Protein AF-A0A538CB75-F1 (afdb_monomer_lite)

Foldseek 3Di:
DDKDACCVPDPPGGDMDDDPDPVVVVVVVQVCCCPVPVCPDDPPVVVPD

pLDDT: mean 87.48, std 16.12, range [41.94, 98.25]

Structure (mmCIF, N/CA/C/O backbone):
data_AF-A0A538CB75-F1
#
_entry.id   AF-A0A538CB75-F1
#
loop_
_atom_site.group_PDB
_atom_site.id
_atom_site.type_symbol
_atom_site.label_atom_id
_atom_site.label_alt_id
_atom_site.label_comp_id
_atom_site.label_asym_id
_atom_site.label_entity_id
_atom_site.label_seq_id
_atom_site.pdbx_PDB_ins_code
_atom_site.Cartn_x
_atom_site.Cartn_y
_atom_site.Cartn_z
_atom_site.occupancy
_atom_site.B_iso_or_equiv
_atom_site.auth_seq_id
_atom_site.auth_comp_id
_atom_site.auth_asym_id
_atom_site.auth_atom_id
_atom_site.pdbx_PDB_model_num
ATOM 1 N N . MET A 1 1 ? -15.890 3.860 4.942 1.00 85.56 1 MET A N 1
ATOM 2 C CA . MET A 1 1 ? -15.112 2.705 4.447 1.00 85.56 1 MET A CA 1
ATOM 3 C C . MET A 1 1 ? -14.625 2.958 3.027 1.00 85.56 1 MET A C 1
ATOM 5 O O . MET A 1 1 ? -15.441 3.023 2.112 1.00 85.56 1 MET A O 1
ATOM 9 N N . LYS A 1 2 ? -13.317 3.119 2.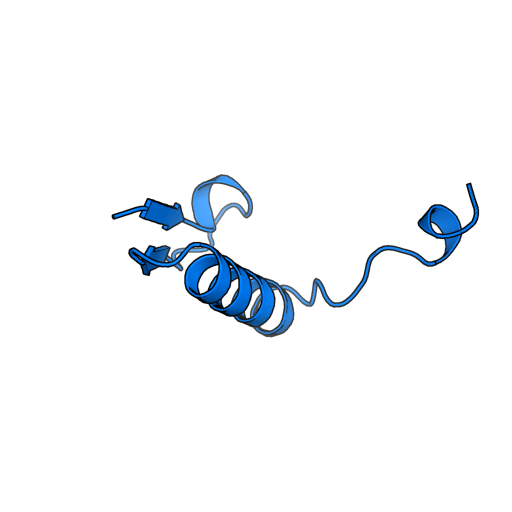846 1.00 94.69 2 LYS A N 1
ATOM 10 C CA . LYS A 1 2 ? -12.661 3.209 1.538 1.00 94.69 2 LYS A CA 1
ATOM 11 C C . LYS A 1 2 ? -12.038 1.865 1.177 1.00 94.69 2 LYS A C 1
ATOM 13 O O . LYS A 1 2 ? -11.782 1.046 2.057 1.00 94.69 2 LYS A O 1
ATOM 18 N N . GLN A 1 3 ? -11.833 1.637 -0.114 1.00 97.00 3 GLN A N 1
ATOM 19 C CA . GLN A 1 3 ? -11.213 0.425 -0.639 1.00 97.00 3 GLN A CA 1
ATOM 20 C C . GLN A 1 3 ? -10.222 0.776 -1.741 1.00 97.00 3 GLN A C 1
ATOM 22 O O . GLN A 1 3 ? -10.434 1.742 -2.474 1.00 97.00 3 GLN A O 1
ATOM 27 N N . PHE A 1 4 ? -9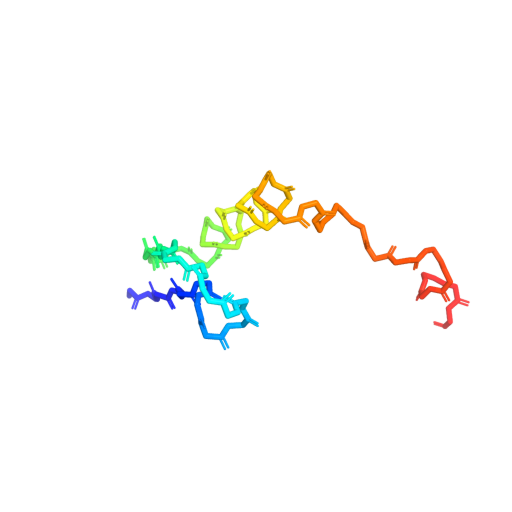.189 -0.041 -1.876 1.00 97.81 4 PHE A N 1
ATOM 28 C CA . PHE A 1 4 ? -8.204 0.044 -2.942 1.00 97.81 4 PHE A CA 1
ATOM 29 C C . PHE A 1 4 ? -7.934 -1.353 -3.500 1.00 97.81 4 PHE A C 1
ATOM 31 O O . PHE A 1 4 ? -7.871 -2.322 -2.740 1.00 97.81 4 PHE A O 1
ATOM 38 N N . ARG A 1 5 ? -7.773 -1.458 -4.823 1.00 98.25 5 ARG A N 1
ATOM 39 C CA . ARG A 1 5 ? -7.429 -2.704 -5.516 1.00 98.25 5 ARG A CA 1
ATOM 40 C C . ARG A 1 5 ? -6.206 -2.443 -6.379 1.00 98.25 5 ARG A C 1
ATOM 42 O O . ARG A 1 5 ? -6.256 -1.628 -7.295 1.00 98.25 5 ARG A O 1
ATOM 49 N N . CYS A 1 6 ? -5.109 -3.140 -6.100 1.00 97.69 6 CYS A N 1
ATOM 50 C CA . CYS A 1 6 ? -3.867 -2.941 -6.844 1.00 97.69 6 CYS A CA 1
ATOM 51 C C . CYS A 1 6 ? -4.033 -3.305 -8.325 1.00 97.69 6 CYS A C 1
ATOM 53 O O . CYS A 1 6 ? -3.464 -2.637 -9.181 1.00 97.69 6 CYS A O 1
ATOM 55 N N . GLY A 1 7 ? -4.883 -4.290 -8.636 1.00 97.25 7 GLY A N 1
ATOM 56 C CA . GLY A 1 7 ? -5.177 -4.724 -10.005 1.00 97.25 7 GLY A CA 1
ATOM 57 C C . GLY A 1 7 ? -5.723 -3.641 -10.940 1.00 97.25 7 GLY A C 1
ATOM 58 O O . GLY A 1 7 ? -5.601 -3.786 -12.154 1.00 97.25 7 GLY A O 1
ATOM 59 N N . ASP A 1 8 ? -6.273 -2.552 -10.393 1.00 96.75 8 ASP A N 1
ATOM 60 C CA . ASP A 1 8 ? -6.736 -1.4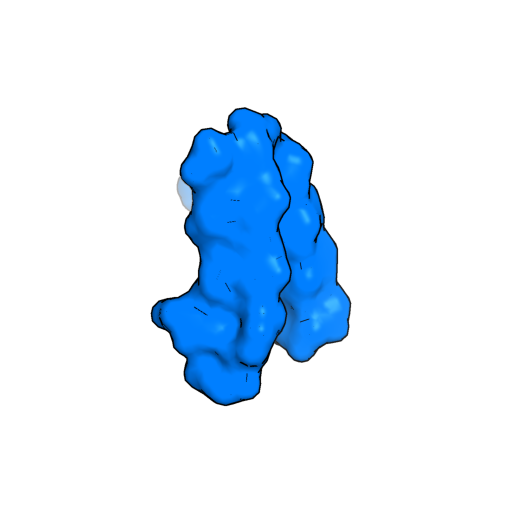03 -11.180 1.00 96.75 8 ASP A CA 1
ATOM 61 C C . ASP A 1 8 ? -5.559 -0.546 -11.703 1.00 96.75 8 ASP A C 1
ATOM 63 O O . ASP A 1 8 ? -5.728 0.235 -12.637 1.00 96.75 8 ASP A O 1
ATOM 67 N N . VAL A 1 9 ? -4.363 -0.702 -11.118 1.00 94.69 9 VAL A N 1
ATOM 68 C CA . VAL A 1 9 ? -3.130 0.033 -11.461 1.00 94.69 9 VAL A CA 1
ATOM 69 C C . VAL A 1 9 ? -2.060 -0.903 -12.030 1.00 94.69 9 VAL A C 1
ATOM 71 O O . VAL A 1 9 ? -1.446 -0.603 -13.052 1.00 94.69 9 VAL A O 1
ATOM 74 N N . VAL A 1 10 ? -1.840 -2.053 -11.389 1.00 93.31 10 VAL A N 1
ATOM 75 C CA . VAL A 1 10 ? -0.851 -3.062 -11.778 1.00 93.31 10 VAL A CA 1
ATOM 76 C C . VAL A 1 10 ? -1.577 -4.289 -12.315 1.00 93.31 10 VAL A C 1
ATOM 78 O O . VAL A 1 10 ? -2.117 -5.101 -11.561 1.00 93.31 10 VAL A O 1
ATOM 81 N N . ALA A 1 11 ? -1.570 -4.442 -13.638 1.00 94.38 11 ALA A N 1
ATOM 82 C CA . ALA A 1 11 ? -2.230 -5.558 -14.303 1.00 94.38 11 ALA A CA 1
ATOM 83 C C . ALA A 1 11 ? -1.730 -6.911 -13.763 1.00 94.38 11 ALA A C 1
ATOM 85 O O . ALA A 1 11 ? -0.534 -7.197 -13.755 1.00 94.38 11 ALA A O 1
ATOM 86 N N . GLY A 1 12 ? -2.667 -7.756 -13.327 1.00 95.44 12 GLY A N 1
ATOM 87 C CA . GLY A 1 12 ? -2.377 -9.089 -12.793 1.00 95.44 12 GLY A CA 1
ATOM 88 C C . GLY A 1 12 ? -2.142 -9.149 -11.280 1.00 95.44 12 GLY A C 1
ATOM 89 O O . GLY A 1 12 ? -2.104 -10.253 -10.734 1.00 95.44 12 GLY A O 1
ATOM 90 N N . CYS A 1 13 ? -2.054 -8.011 -10.580 1.00 97.56 13 CYS A N 1
ATOM 91 C CA . CYS A 1 13 ? -2.029 -7.999 -9.119 1.00 97.56 13 CYS A CA 1
ATOM 92 C C . CYS A 1 13 ? -3.449 -8.146 -8.544 1.00 97.56 13 CYS A C 1
ATOM 94 O O . CYS A 1 13 ? -4.375 -7.452 -8.956 1.00 97.56 13 CYS A O 1
ATOM 96 N N . GLN A 1 14 ? -3.632 -9.055 -7.583 1.00 97.94 14 GLN A N 1
ATOM 97 C CA . GLN A 1 14 ? -4.937 -9.349 -6.964 1.00 97.94 14 GLN A CA 1
ATOM 98 C C . GLN A 1 14 ? -5.072 -8.785 -5.544 1.00 97.94 14 GLN A C 1
ATOM 100 O O . GLN A 1 14 ? -6.071 -9.034 -4.875 1.00 97.94 14 GLN A O 1
ATOM 105 N N . TRP A 1 15 ? -4.068 -8.048 -5.067 1.00 98.12 15 TRP A N 1
ATOM 106 C CA . TRP A 1 15 ? -4.096 -7.473 -3.729 1.00 98.12 15 TRP A CA 1
ATOM 107 C C . TRP A 1 15 ? -5.157 -6.373 -3.622 1.00 98.12 15 TRP A C 1
ATOM 109 O O . TRP A 1 15 ? -5.282 -5.511 -4.498 1.00 98.12 15 TRP A O 1
ATOM 119 N N . GLU A 1 16 ? -5.915 -6.396 -2.530 1.00 97.81 16 GLU A N 1
ATOM 120 C CA . GLU A 1 16 ? -6.905 -5.381 -2.192 1.00 97.81 16 GLU A CA 1
ATOM 121 C C . GLU A 1 16 ? -6.906 -5.114 -0.685 1.00 97.81 16 GLU A C 1
ATOM 123 O O . GLU A 1 16 ? -6.642 -6.012 0.114 1.00 97.81 16 GLU A O 1
ATOM 128 N N . THR A 1 17 ? -7.226 -3.878 -0.299 1.00 97.25 17 THR A N 1
ATOM 129 C CA . THR A 1 17 ? -7.399 -3.488 1.104 1.00 97.25 17 THR A CA 1
ATOM 130 C C . THR A 1 17 ? -8.583 -2.534 1.289 1.00 97.25 17 THR A C 1
ATOM 132 O O . THR A 1 17 ? -9.055 -1.898 0.339 1.00 97.25 17 THR A O 1
ATOM 135 N N . ARG A 1 18 ? -9.101 -2.455 2.521 1.00 97.62 18 ARG A N 1
ATOM 136 C CA . ARG A 1 18 ? -10.204 -1.585 2.935 1.00 97.62 18 ARG A CA 1
ATOM 137 C C . ARG A 1 18 ? -9.947 -1.025 4.329 1.00 97.62 18 ARG A C 1
ATOM 139 O O . ARG A 1 18 ? -9.608 -1.769 5.243 1.00 97.62 18 ARG A O 1
ATOM 146 N N . SER A 1 19 ? -10.189 0.269 4.506 1.00 96.31 19 SER A N 1
ATOM 147 C CA . SER A 1 19 ? -10.023 0.953 5.792 1.00 96.31 19 SER A CA 1
ATOM 148 C C . SER A 1 19 ? -10.990 2.133 5.911 1.00 96.31 19 SER A C 1
ATOM 150 O O . SER A 1 19 ? -11.472 2.683 4.917 1.00 96.31 19 SER A O 1
ATOM 152 N N . GLU A 1 20 ? -11.315 2.513 7.142 1.00 96.81 20 GLU A N 1
ATOM 153 C CA . GLU A 1 20 ? -12.038 3.754 7.452 1.00 96.81 20 GLU A CA 1
ATOM 154 C C . GLU A 1 20 ? -11.093 4.931 7.703 1.00 96.81 20 GLU A C 1
ATOM 156 O O . GLU A 1 20 ? -11.513 6.079 7.585 1.00 96.81 20 GLU A O 1
ATOM 161 N N . ASP A 1 21 ? -9.829 4.631 8.000 1.00 97.25 21 ASP A N 1
ATOM 162 C CA . ASP A 1 21 ? -8.745 5.589 8.169 1.00 97.25 21 ASP A CA 1
ATOM 163 C C . ASP A 1 21 ? -7.924 5.656 6.877 1.00 97.25 21 ASP A C 1
ATOM 165 O O . ASP A 1 21 ? -7.387 4.640 6.416 1.00 97.25 21 ASP A O 1
ATOM 169 N N . ASP A 1 22 ? -7.853 6.855 6.304 1.00 96.00 22 ASP A N 1
ATOM 170 C CA . ASP A 1 22 ? -7.107 7.140 5.083 1.00 96.00 22 ASP A CA 1
ATOM 171 C C . ASP A 1 22 ? -5.608 6.898 5.261 1.00 96.00 22 ASP A C 1
ATOM 173 O O . ASP A 1 22 ? -4.983 6.318 4.379 1.00 96.00 22 ASP A O 1
ATOM 177 N N . GLN A 1 23 ? -5.025 7.295 6.393 1.00 95.75 23 GLN A N 1
ATOM 178 C CA . GLN A 1 23 ? -3.594 7.134 6.629 1.00 95.75 23 GLN A CA 1
ATOM 179 C C . GLN A 1 23 ? -3.226 5.657 6.704 1.00 95.75 23 GLN A C 1
ATOM 181 O O . GLN A 1 23 ? -2.317 5.221 6.004 1.00 95.75 23 GLN A O 1
ATOM 186 N N . LYS A 1 24 ? -4.006 4.868 7.449 1.00 95.50 24 LYS A N 1
ATOM 187 C CA . LYS A 1 24 ? -3.825 3.413 7.492 1.00 95.50 24 LYS A CA 1
ATOM 188 C C . LYS A 1 24 ? -3.982 2.776 6.107 1.00 95.50 24 LYS A C 1
ATOM 190 O O . LYS A 1 24 ? -3.221 1.882 5.749 1.00 95.50 24 LYS A O 1
ATOM 195 N N . LEU A 1 25 ? -4.957 3.240 5.318 1.00 96.69 25 LEU A N 1
ATOM 196 C CA . LEU A 1 25 ? -5.152 2.755 3.951 1.00 96.69 25 LEU A CA 1
ATOM 197 C C . LEU A 1 25 ? -3.902 3.003 3.099 1.00 96.69 25 LEU A C 1
ATOM 199 O O . LEU A 1 25 ? -3.445 2.102 2.400 1.00 96.69 25 LEU A O 1
ATOM 203 N N . PHE A 1 26 ? -3.345 4.213 3.163 1.00 95.25 26 PHE A N 1
A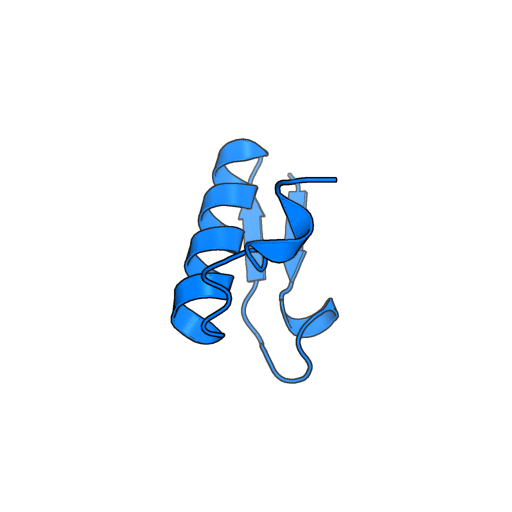TOM 204 C CA . PHE A 1 26 ? -2.147 4.569 2.411 1.00 95.25 26 PHE A CA 1
ATOM 205 C C . PHE A 1 26 ? -0.901 3.827 2.901 1.00 95.25 26 PHE A C 1
ATOM 207 O O . PHE A 1 26 ? -0.120 3.388 2.065 1.00 95.25 26 PHE A O 1
ATOM 214 N N . GLU A 1 27 ? -0.728 3.621 4.207 1.00 95.69 27 GLU A N 1
ATOM 215 C CA . GLU A 1 27 ? 0.374 2.820 4.762 1.00 95.69 27 GLU A CA 1
ATOM 216 C C . GLU A 1 27 ? 0.379 1.394 4.195 1.00 95.69 27 GLU A C 1
ATOM 218 O O . GLU A 1 27 ? 1.416 0.910 3.739 1.00 95.69 27 GLU A O 1
ATOM 223 N N . GLU A 1 28 ? -0.784 0.741 4.148 1.00 96.56 28 GLU A N 1
ATOM 224 C CA . GLU A 1 28 ? -0.925 -0.604 3.581 1.00 96.56 28 GLU A CA 1
ATOM 225 C C . GLU A 1 28 ? -0.658 -0.624 2.068 1.00 96.56 28 GLU A C 1
ATOM 227 O O . GLU A 1 28 ? 0.008 -1.534 1.572 1.00 96.56 28 GLU A O 1
ATOM 232 N N . ILE A 1 29 ? -1.130 0.390 1.329 1.00 96.25 29 ILE A N 1
ATOM 233 C CA . ILE A 1 29 ? -0.861 0.535 -0.112 1.00 96.25 29 ILE A CA 1
ATOM 234 C C . ILE A 1 29 ? 0.639 0.706 -0.367 1.00 96.25 29 ILE A C 1
ATOM 236 O O . ILE A 1 29 ? 1.187 0.028 -1.236 1.00 96.25 29 ILE A O 1
ATOM 240 N N . HIS A 1 30 ? 1.306 1.586 0.384 1.00 94.69 30 HIS A N 1
ATOM 241 C CA . HIS A 1 30 ? 2.742 1.834 0.256 1.00 94.69 30 HIS A CA 1
ATOM 242 C C . HIS A 1 30 ? 3.557 0.583 0.578 1.00 94.69 30 HIS A C 1
ATOM 244 O O . HIS A 1 30 ? 4.445 0.227 -0.195 1.00 94.69 30 HIS A O 1
ATOM 250 N N . ALA A 1 31 ? 3.236 -0.110 1.674 1.00 95.31 31 ALA A N 1
ATOM 251 C CA . ALA A 1 31 ? 3.899 -1.357 2.039 1.00 95.31 31 ALA A CA 1
ATOM 252 C C . ALA A 1 31 ? 3.767 -2.401 0.922 1.00 95.31 31 ALA A C 1
ATOM 254 O O . ALA A 1 31 ? 4.770 -2.939 0.458 1.00 95.31 31 ALA A O 1
ATOM 255 N N . HIS A 1 32 ? 2.553 -2.611 0.406 1.00 96.62 32 HIS A N 1
ATOM 256 C CA . HIS A 1 32 ? 2.325 -3.557 -0.681 1.00 96.62 32 HIS A CA 1
ATOM 257 C C . HIS A 1 32 ? 3.068 -3.173 -1.968 1.00 96.62 32 HIS A C 1
ATOM 259 O O . HIS A 1 32 ? 3.741 -4.015 -2.562 1.00 96.62 32 HIS A O 1
ATOM 265 N N . ALA A 1 33 ? 2.969 -1.915 -2.404 1.00 94.62 33 ALA A N 1
ATOM 266 C CA . ALA A 1 33 ? 3.634 -1.442 -3.617 1.00 94.62 33 ALA A CA 1
ATOM 267 C C . ALA A 1 33 ? 5.160 -1.604 -3.527 1.00 94.62 33 ALA A C 1
ATOM 269 O O . ALA A 1 33 ? 5.807 -2.018 -4.493 1.00 94.62 33 ALA A O 1
ATOM 270 N N . ARG A 1 34 ? 5.725 -1.352 -2.345 1.00 92.94 34 ARG A N 1
ATOM 271 C CA . ARG A 1 34 ? 7.137 -1.568 -2.051 1.00 92.94 34 ARG A CA 1
ATOM 272 C C . ARG A 1 34 ? 7.517 -3.047 -2.133 1.00 92.94 34 ARG A C 1
ATOM 274 O O . ARG A 1 34 ? 8.393 -3.420 -2.907 1.00 92.94 34 ARG A O 1
ATOM 281 N N . GLU A 1 35 ? 6.845 -3.896 -1.363 1.00 94.19 35 GLU A N 1
ATOM 282 C CA . GLU A 1 35 ? 7.221 -5.304 -1.192 1.00 94.19 35 GLU A CA 1
ATOM 283 C C . GLU A 1 35 ? 6.924 -6.161 -2.428 1.00 94.19 35 GLU A C 1
ATOM 285 O O . GLU A 1 35 ? 7.726 -7.018 -2.797 1.00 94.19 35 GLU A O 1
ATOM 290 N N . ALA A 1 36 ? 5.779 -5.944 -3.079 1.00 94.94 36 ALA A N 1
ATOM 291 C CA . ALA A 1 36 ? 5.333 -6.762 -4.206 1.00 94.94 36 ALA A CA 1
ATOM 292 C C . ALA A 1 36 ? 5.825 -6.245 -5.564 1.00 94.94 36 ALA A C 1
ATOM 294 O O . ALA A 1 36 ? 5.928 -7.025 -6.515 1.00 94.94 36 ALA A O 1
ATOM 295 N N . HIS A 1 37 ? 6.096 -4.942 -5.677 1.00 93.75 37 HIS A N 1
ATOM 296 C CA . HIS A 1 37 ? 6.391 -4.301 -6.960 1.00 93.75 37 HIS A CA 1
ATOM 297 C C . HIS A 1 37 ? 7.697 -3.504 -6.976 1.00 93.75 37 HIS A C 1
ATOM 299 O O . HIS A 1 37 ? 8.032 -2.940 -8.015 1.00 93.75 37 HIS A O 1
ATOM 305 N N . GLY A 1 38 ? 8.446 -3.462 -5.868 1.00 90.00 38 GLY A N 1
ATOM 306 C CA . GLY A 1 38 ? 9.708 -2.725 -5.792 1.00 90.00 38 GLY A CA 1
ATOM 307 C C . GLY A 1 38 ? 9.541 -1.224 -6.027 1.00 90.00 38 GLY A C 1
ATOM 308 O O . GLY A 1 38 ? 10.497 -0.560 -6.422 1.00 90.00 38 GLY A O 1
ATOM 309 N N . MET A 1 39 ? 8.331 -0.686 -5.827 1.00 84.69 39 MET A N 1
ATOM 310 C CA . MET A 1 39 ? 8.055 0.746 -5.942 1.00 84.69 39 MET A CA 1
ATOM 311 C C . MET A 1 39 ? 8.511 1.448 -4.656 1.00 84.69 39 MET A C 1
ATOM 313 O O . MET A 1 39 ? 7.687 1.873 -3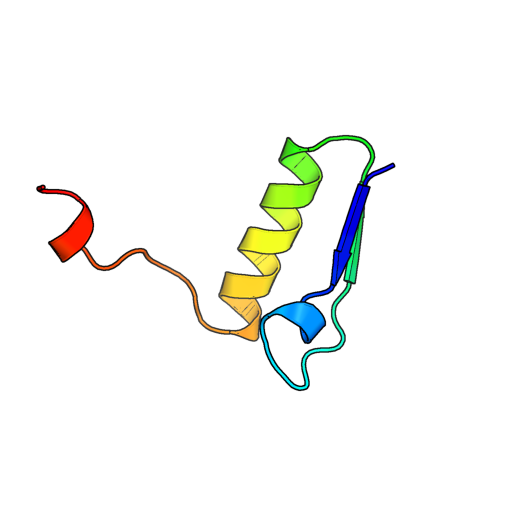.851 1.00 84.69 39 MET A O 1
ATOM 317 N N . ASP A 1 40 ? 9.826 1.483 -4.426 1.00 71.06 40 ASP A N 1
ATOM 318 C CA . ASP A 1 40 ? 10.428 2.058 -3.213 1.00 71.06 40 ASP A CA 1
ATOM 319 C C . ASP A 1 40 ? 10.478 3.594 -3.278 1.00 71.06 40 ASP A C 1
ATOM 321 O O . ASP A 1 40 ? 10.246 4.243 -2.261 1.00 71.06 40 ASP A O 1
ATOM 325 N N . GLU A 1 41 ? 10.743 4.200 -4.446 1.00 63.47 41 GLU A N 1
ATOM 326 C CA . GLU A 1 41 ? 11.119 5.620 -4.490 1.00 63.47 41 GLU A CA 1
ATOM 327 C C . GLU A 1 41 ? 10.638 6.390 -5.725 1.00 63.47 41 GLU A C 1
ATOM 329 O O . GLU A 1 41 ? 10.659 5.918 -6.865 1.00 63.47 41 GLU A O 1
ATOM 334 N N . VAL A 1 42 ? 10.252 7.641 -5.463 1.00 54.78 42 VAL A N 1
ATOM 335 C CA . VAL A 1 42 ? 10.191 8.708 -6.460 1.00 54.78 42 VAL A CA 1
ATOM 336 C C . VAL A 1 42 ? 11.630 8.980 -6.918 1.00 54.78 42 VAL A C 1
ATOM 338 O O . VAL A 1 42 ? 12.480 9.232 -6.064 1.00 54.78 42 VAL A O 1
ATOM 341 N N . PRO A 1 43 ? 11.927 8.940 -8.230 1.00 53.12 43 PRO A N 1
ATOM 342 C CA . PRO A 1 43 ? 13.256 9.238 -8.742 1.00 53.12 43 PRO A CA 1
ATOM 343 C C . PRO A 1 43 ? 13.777 10.583 -8.201 1.00 53.12 43 PRO A C 1
ATOM 345 O O . PRO A 1 43 ? 13.027 11.564 -8.214 1.00 53.12 43 PRO A O 1
ATOM 348 N N . PRO A 1 44 ? 15.043 10.667 -7.749 1.00 56.56 44 PRO A N 1
ATOM 349 C CA . PRO A 1 44 ? 15.597 11.879 -7.135 1.00 56.56 44 PRO A CA 1
ATOM 350 C C . PRO A 1 44 ? 15.521 13.111 -8.050 1.00 56.56 44 PRO A C 1
ATOM 352 O O . PRO A 1 44 ? 15.418 14.233 -7.573 1.00 56.56 44 PRO A O 1
ATOM 355 N N . GLU A 1 45 ? 15.472 12.903 -9.365 1.00 59.25 45 GLU A N 1
ATOM 356 C CA . GLU A 1 45 ? 15.244 13.927 -10.393 1.00 59.25 45 GLU A CA 1
ATOM 357 C C . GLU A 1 45 ? 13.912 14.698 -10.273 1.00 59.25 45 GLU A C 1
ATOM 359 O O . GLU A 1 45 ? 13.769 15.751 -10.888 1.00 59.25 45 GLU A O 1
ATOM 364 N N . VAL A 1 46 ? 12.954 14.223 -9.471 1.00 60.34 46 VAL A N 1
ATOM 365 C CA . VAL A 1 46 ? 11.655 14.884 -9.240 1.00 60.34 46 VAL A CA 1
ATOM 366 C C . VAL A 1 46 ? 11.654 15.742 -7.961 1.00 60.34 46 VAL A C 1
ATOM 368 O O . VAL A 1 46 ? 10.758 16.558 -7.773 1.00 60.34 46 VAL A O 1
ATOM 371 N N . VAL A 1 47 ? 12.647 15.592 -7.076 1.00 56.47 47 VAL A N 1
ATOM 372 C CA . VAL A 1 47 ? 12.668 16.244 -5.748 1.00 56.47 47 VAL A CA 1
ATOM 373 C C . VAL A 1 47 ? 13.250 17.672 -5.797 1.00 56.47 47 VAL A C 1
ATOM 375 O O . VAL A 1 47 ? 13.058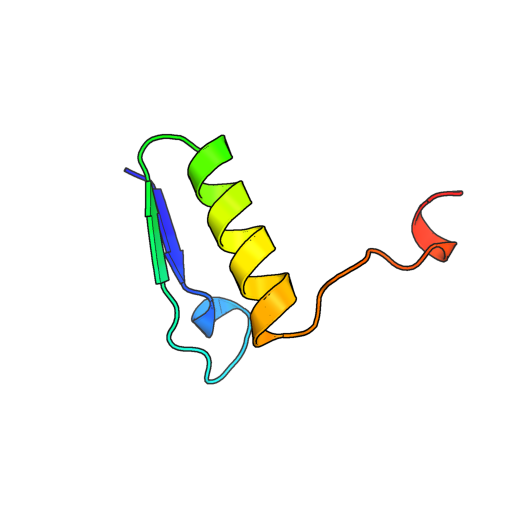 18.440 -4.860 1.00 56.47 47 VAL A O 1
ATOM 378 N N . ASP A 1 48 ? 13.890 18.057 -6.906 1.00 50.53 48 ASP A N 1
ATOM 379 C CA . ASP A 1 48 ? 14.610 19.334 -7.072 1.00 50.53 48 ASP A CA 1
ATOM 380 C C . ASP A 1 48 ? 13.979 20.317 -8.096 1.00 50.53 48 ASP A C 1
ATOM 382 O O . ASP A 1 48 ? 14.659 21.236 -8.559 1.00 50.53 48 ASP A O 1
ATOM 386 N N . ALA A 1 49 ? 12.702 20.153 -8.475 1.00 41.94 49 ALA A N 1
ATOM 387 C CA . ALA A 1 49 ? 12.020 21.031 -9.449 1.00 41.94 49 ALA A CA 1
ATOM 388 C C . ALA A 1 49 ? 11.091 22.082 -8.814 1.00 41.94 49 ALA A C 1
ATOM 390 O O . ALA A 1 49 ? 10.284 21.716 -7.929 1.00 41.94 49 ALA A O 1
#

Radius of gyration: 12.51 Å; chains: 1; bounding box: 31×30×22 Å

Sequence (49 aa):
MKQFRCGDVVAGCQWETRSEDDQKLFEEIHAHAREAHGMDEVPPEVVDA

Secondary structure (DSSP, 8-state):
-EEEEGGGTSTT---EEEESSHHHHHHHHHHHHHHHH------GGGTT-